Protein AF-A0A6J6PXS5-F1 (afdb_monomer_lite)

Radius of gyration: 16.63 Å; chains: 1; bounding box: 45×38×40 Å

Foldseek 3Di:
DDPPPDDPCVVVLVVVVVVCVVVVPPDPPPQPAADDDDPVLLVLLQVVLVQVFAWKAWDFFDDPPPCPPPRPPDQGWTWHADHSNKIWIASDPPFPGIWIFHDHPDRQKTAIPTSPRHRAIWGWDQDPQAIWIRTHPGTIIGHD

pLDDT: mean 72.52, std 19.57, range [27.67, 94.75]

Organism: NCBI:txid449393

Structure (mmCIF, N/CA/C/O backbone):
data_AF-A0A6J6PXS5-F1
#
_entry.id   AF-A0A6J6PXS5-F1
#
loop_
_atom_site.group_PDB
_atom_site.id
_atom_site.type_symbol
_atom_site.label_atom_id
_atom_site.label_alt_id
_atom_site.label_comp_id
_atom_site.label_asym_id
_atom_site.label_entity_id
_atom_site.label_seq_id
_atom_site.pdbx_PDB_ins_code
_atom_site.Cartn_x
_atom_site.Cartn_y
_atom_site.Cartn_z
_atom_site.occupancy
_atom_site.B_iso_or_equiv
_atom_site.auth_seq_id
_atom_site.auth_comp_id
_atom_site.auth_asym_id
_atom_site.auth_atom_id
_atom_site.pdbx_PDB_model_num
ATOM 1 N N . MET A 1 1 ? 34.701 -4.788 -21.999 1.00 29.50 1 MET A N 1
ATOM 2 C CA . MET A 1 1 ? 33.473 -5.587 -22.175 1.00 29.50 1 MET A CA 1
ATOM 3 C C . MET A 1 1 ? 32.562 -5.246 -21.000 1.00 29.50 1 MET A C 1
ATOM 5 O O . MET A 1 1 ? 32.836 -5.681 -19.893 1.00 29.50 1 MET A O 1
ATOM 9 N N . LEU A 1 2 ? 31.602 -4.341 -21.203 1.00 27.67 2 LEU A N 1
ATOM 10 C CA . LEU A 1 2 ? 30.623 -3.907 -20.197 1.00 27.67 2 LEU A CA 1
ATOM 11 C C . LEU A 1 2 ? 29.309 -4.607 -20.538 1.00 27.67 2 LEU A C 1
ATOM 13 O O . LEU A 1 2 ? 28.528 -4.123 -21.351 1.00 27.67 2 LEU A O 1
ATOM 17 N N . THR A 1 3 ? 29.112 -5.805 -20.002 1.00 33.69 3 THR A N 1
ATOM 18 C CA . THR A 1 3 ? 27.817 -6.481 -20.068 1.00 33.69 3 THR A CA 1
ATOM 19 C C . THR A 1 3 ? 26.922 -5.849 -19.009 1.00 33.69 3 THR A C 1
ATOM 21 O O . THR A 1 3 ? 26.974 -6.240 -17.844 1.00 33.69 3 THR A O 1
ATOM 24 N N . ASN A 1 4 ? 26.137 -4.842 -19.403 1.00 37.97 4 ASN A N 1
ATOM 25 C CA . ASN A 1 4 ? 25.004 -4.369 -18.613 1.00 37.97 4 ASN A CA 1
ATOM 26 C C . ASN A 1 4 ? 24.048 -5.553 -18.451 1.00 37.97 4 ASN A C 1
ATOM 28 O O . ASN A 1 4 ? 23.383 -5.963 -19.402 1.00 37.97 4 ASN A O 1
ATOM 32 N N . GLY A 1 5 ? 24.081 -6.163 -17.268 1.00 32.38 5 GLY A N 1
ATOM 33 C CA . GLY A 1 5 ? 23.231 -7.287 -16.918 1.00 32.38 5 GLY A CA 1
ATOM 34 C C . GLY A 1 5 ? 21.770 -6.908 -17.115 1.00 32.38 5 GLY A C 1
ATOM 35 O O . GLY A 1 5 ? 21.312 -5.933 -16.533 1.00 32.38 5 GLY A O 1
ATOM 36 N N . TYR A 1 6 ? 21.094 -7.666 -17.980 1.00 33.97 6 TYR A N 1
ATOM 37 C CA . TYR A 1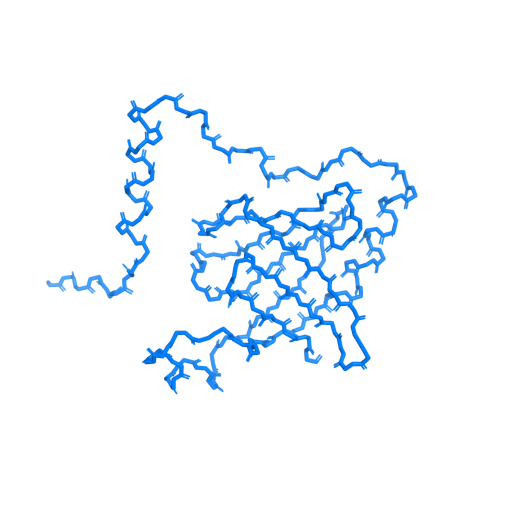 6 ? 19.653 -7.919 -17.998 1.00 33.97 6 TYR A CA 1
ATOM 38 C C . TYR A 1 6 ? 18.798 -6.914 -17.206 1.00 33.97 6 TYR A C 1
ATOM 40 O O . TYR A 1 6 ? 18.295 -7.220 -16.129 1.00 33.97 6 TYR A O 1
ATOM 48 N N . SER A 1 7 ? 18.585 -5.730 -17.780 1.00 36.84 7 SER A N 1
ATOM 49 C CA . SER A 1 7 ? 17.431 -4.907 -17.434 1.00 36.84 7 SER A CA 1
ATOM 50 C C . SER A 1 7 ? 16.420 -5.024 -18.565 1.00 36.84 7 SER A C 1
ATOM 52 O O . SER A 1 7 ? 16.557 -4.414 -19.624 1.00 36.84 7 SER A O 1
ATOM 54 N N . LEU A 1 8 ? 15.411 -5.865 -18.346 1.00 36.88 8 LEU A N 1
ATOM 55 C CA . LEU A 1 8 ? 14.256 -6.000 -19.236 1.00 36.88 8 LEU A CA 1
ATOM 56 C C . LEU A 1 8 ? 13.370 -4.731 -19.229 1.00 36.88 8 LEU A C 1
ATOM 58 O O . LEU A 1 8 ? 12.462 -4.633 -20.047 1.00 36.88 8 LEU A O 1
ATOM 62 N N . ALA A 1 9 ? 13.642 -3.755 -18.349 1.00 38.34 9 ALA A N 1
ATOM 63 C CA . ALA A 1 9 ? 12.860 -2.526 -18.181 1.00 38.34 9 ALA A CA 1
ATOM 64 C C . ALA A 1 9 ? 13.368 -1.326 -19.008 1.00 38.34 9 ALA A C 1
ATOM 66 O O . ALA A 1 9 ? 12.574 -0.446 -19.352 1.00 38.34 9 ALA A O 1
ATOM 67 N N . VAL A 1 10 ? 14.657 -1.312 -19.380 1.00 42.59 10 VAL A N 1
ATOM 68 C CA . VAL A 1 10 ? 15.288 -0.206 -20.132 1.00 42.59 10 VAL A CA 1
ATOM 69 C C . VAL A 1 10 ? 14.621 0.062 -21.491 1.00 42.59 10 VAL A C 1
ATOM 71 O O . VAL A 1 10 ? 14.407 1.233 -21.808 1.00 42.59 10 VAL A O 1
ATOM 74 N N . PRO A 1 11 ? 14.233 -0.945 -22.304 1.00 46.81 11 PRO A N 1
ATOM 75 C CA . PRO A 1 11 ? 13.634 -0.664 -23.609 1.00 46.81 11 PRO A CA 1
ATOM 76 C C . PRO A 1 11 ? 12.286 0.061 -23.503 1.00 46.81 11 PRO A C 1
ATOM 78 O O . PRO A 1 11 ? 11.992 0.929 -24.321 1.00 46.81 11 PRO A O 1
ATOM 81 N N . HIS A 1 12 ? 11.480 -0.264 -22.487 1.00 39.91 12 HIS A N 1
ATOM 82 C CA . HIS A 1 12 ? 10.145 0.310 -22.315 1.00 39.91 12 HIS A CA 1
ATOM 83 C C . HIS A 1 12 ? 10.204 1.756 -21.794 1.00 39.91 12 HIS A C 1
ATOM 85 O O . HIS A 1 12 ? 9.466 2.604 -22.287 1.00 39.91 12 HIS A O 1
ATOM 91 N N . GLN A 1 13 ? 11.127 2.061 -20.872 1.00 46.53 13 GLN A N 1
ATOM 92 C CA . GLN A 1 13 ? 11.292 3.412 -20.320 1.00 46.53 13 GLN A CA 1
ATOM 93 C C . GLN A 1 13 ? 11.813 4.385 -21.381 1.00 46.53 13 GLN A C 1
ATOM 95 O O . GLN A 1 13 ? 11.324 5.506 -21.486 1.00 46.53 13 GLN A O 1
ATOM 100 N N . VAL A 1 14 ? 12.761 3.948 -22.220 1.00 54.34 14 VAL A N 1
ATOM 101 C CA . VAL A 1 14 ? 13.257 4.768 -23.335 1.00 54.34 14 VAL A CA 1
ATOM 102 C C . VAL A 1 14 ? 12.158 4.984 -24.375 1.00 54.34 14 VAL A C 1
ATOM 104 O O . VAL A 1 14 ? 12.007 6.097 -24.867 1.00 54.34 14 VAL A O 1
ATOM 107 N N . ALA A 1 15 ? 11.352 3.964 -24.682 1.00 50.16 15 ALA A N 1
ATOM 108 C CA . ALA A 1 15 ? 10.236 4.109 -25.615 1.00 50.16 15 ALA A CA 1
ATOM 109 C C . ALA A 1 15 ? 9.152 5.073 -25.096 1.00 50.16 15 ALA A C 1
ATOM 111 O O . ALA A 1 15 ? 8.666 5.895 -25.870 1.00 50.16 15 ALA A O 1
ATOM 112 N N . ALA A 1 16 ? 8.813 5.014 -23.804 1.00 54.66 16 ALA A N 1
ATOM 113 C CA . ALA A 1 16 ? 7.843 5.913 -23.179 1.00 54.66 16 ALA A CA 1
ATOM 114 C C . ALA A 1 16 ? 8.351 7.363 -23.128 1.00 54.66 16 ALA A C 1
ATOM 116 O O . ALA A 1 16 ? 7.648 8.261 -23.580 1.00 54.66 16 ALA A O 1
ATOM 117 N N . LEU A 1 17 ? 9.603 7.584 -22.707 1.00 53.12 17 LEU A N 1
ATOM 118 C CA . LEU A 1 17 ? 10.230 8.913 -22.697 1.00 53.12 17 LEU A CA 1
ATOM 119 C C . LEU A 1 17 ? 10.338 9.520 -24.103 1.00 53.12 17 LEU A C 1
ATOM 121 O O . LEU A 1 17 ? 10.128 10.718 -24.285 1.00 53.12 17 LEU A O 1
ATOM 125 N N . VAL A 1 18 ? 10.649 8.700 -25.114 1.00 55.59 18 VAL A N 1
ATOM 126 C CA . VAL A 1 18 ? 10.681 9.143 -26.515 1.00 55.59 18 VAL A CA 1
ATOM 127 C C . VAL A 1 18 ? 9.275 9.489 -27.009 1.00 55.59 18 VAL A C 1
ATOM 129 O O . VAL A 1 18 ? 9.126 10.481 -27.717 1.00 55.59 18 VAL A O 1
ATOM 132 N N . LEU A 1 19 ? 8.239 8.738 -26.619 1.00 54.81 19 LEU A N 1
ATOM 133 C CA . LEU A 1 19 ? 6.852 9.068 -26.963 1.00 54.81 19 LEU A CA 1
ATOM 134 C C . LEU A 1 19 ? 6.374 10.360 -26.287 1.00 54.81 19 LEU A C 1
ATOM 136 O O . LEU A 1 19 ? 5.771 11.194 -26.952 1.00 54.81 19 LEU A O 1
ATOM 140 N N . GLU A 1 20 ? 6.661 10.544 -24.997 1.00 53.81 20 GLU A N 1
ATOM 141 C CA . GLU A 1 20 ? 6.326 11.764 -24.248 1.00 53.81 20 GLU A CA 1
ATOM 142 C C . GLU A 1 20 ? 6.994 12.996 -24.865 1.00 53.81 20 GLU A C 1
ATOM 144 O O . GLU A 1 20 ? 6.344 14.023 -25.059 1.00 53.81 20 GLU A O 1
ATOM 149 N N . HIS A 1 21 ? 8.268 12.869 -25.257 1.00 53.56 21 HIS A N 1
ATOM 150 C CA . HIS A 1 21 ? 9.008 13.938 -25.921 1.00 53.56 21 HIS A CA 1
ATOM 151 C C . HIS A 1 21 ? 8.491 14.230 -27.338 1.00 53.56 21 HIS A C 1
ATOM 153 O O . HIS A 1 21 ? 8.438 15.388 -27.740 1.00 53.56 21 HIS A O 1
ATOM 159 N N . LEU A 1 22 ? 8.085 13.203 -28.094 1.00 55.97 22 LEU A N 1
ATOM 160 C CA . LEU A 1 22 ? 7.524 13.363 -29.442 1.00 55.97 22 LEU A CA 1
ATOM 161 C C . LEU A 1 22 ? 6.104 13.944 -29.447 1.00 55.97 22 LEU A C 1
ATOM 163 O O . LEU A 1 22 ? 5.695 14.515 -30.455 1.00 55.97 22 LEU A O 1
ATOM 167 N N . LEU A 1 23 ? 5.349 13.775 -28.359 1.00 63.50 23 LEU A N 1
ATOM 168 C CA . LEU A 1 23 ? 3.942 14.177 -28.260 1.00 63.50 23 LEU A CA 1
ATOM 169 C C . LEU A 1 23 ? 3.717 15.433 -27.400 1.00 63.50 23 LEU A C 1
ATOM 171 O O . LEU A 1 23 ? 2.564 15.804 -27.195 1.00 63.50 23 LEU A O 1
ATOM 175 N N . GLU A 1 24 ? 4.785 16.067 -26.894 1.00 57.38 24 GLU A N 1
ATOM 176 C CA . GLU A 1 24 ? 4.733 17.206 -25.954 1.00 57.38 24 GLU A CA 1
ATOM 177 C C . GLU A 1 24 ? 3.775 16.971 -24.772 1.00 57.38 24 GLU A C 1
ATOM 179 O O . GLU A 1 24 ? 3.159 17.899 -24.239 1.00 57.38 24 GLU A O 1
ATOM 184 N N . LEU A 1 25 ? 3.621 15.711 -24.356 1.00 52.91 25 LEU A N 1
ATOM 185 C CA . LEU A 1 25 ? 2.744 15.379 -23.244 1.00 52.91 25 LEU A CA 1
ATOM 186 C C . LEU A 1 25 ? 3.370 15.944 -21.964 1.00 52.91 25 LEU A C 1
ATOM 188 O O . LEU A 1 25 ? 4.577 15.781 -21.755 1.00 52.91 25 LEU A O 1
ATOM 192 N N . PRO A 1 26 ? 2.593 16.626 -21.100 1.00 48.09 26 PRO A N 1
ATOM 193 C CA . PRO A 1 26 ? 3.119 17.061 -19.819 1.00 48.09 26 PRO A CA 1
ATOM 194 C C . PRO A 1 26 ? 3.608 15.819 -19.073 1.00 48.09 26 PRO A C 1
ATOM 196 O O . PRO A 1 26 ? 2.838 14.876 -18.899 1.00 48.09 26 PRO A O 1
ATOM 199 N N . ALA A 1 27 ? 4.882 15.815 -18.663 1.00 50.72 27 ALA A N 1
ATOM 200 C CA . ALA A 1 27 ? 5.440 14.742 -17.846 1.00 50.72 27 ALA A CA 1
ATOM 201 C C . ALA A 1 27 ? 4.478 14.485 -16.684 1.00 50.72 27 ALA A C 1
ATOM 203 O O . ALA A 1 27 ? 4.118 15.440 -15.985 1.00 50.72 27 ALA A O 1
ATOM 204 N N . ASP A 1 28 ? 4.035 13.240 -16.510 1.00 49.84 28 ASP A N 1
ATOM 205 C CA . ASP A 1 28 ? 2.980 12.868 -15.564 1.00 49.84 28 ASP A CA 1
ATOM 206 C C . ASP A 1 28 ? 3.504 12.976 -14.116 1.00 49.84 28 ASP A C 1
ATOM 208 O O . ASP A 1 28 ? 3.862 12.014 -13.439 1.00 49.84 28 ASP A O 1
ATOM 212 N N . THR A 1 29 ? 3.664 14.221 -13.669 1.00 48.12 29 THR A N 1
ATOM 213 C CA . THR A 1 29 ? 4.356 14.653 -12.445 1.00 48.12 29 THR A CA 1
ATOM 214 C C . THR A 1 29 ? 3.390 14.838 -11.274 1.00 48.12 29 THR A C 1
ATOM 216 O O . THR A 1 29 ? 3.806 15.174 -10.164 1.00 48.12 29 THR A O 1
ATOM 219 N N . GLN A 1 30 ? 2.089 14.611 -11.484 1.00 51.59 30 GLN A N 1
ATOM 220 C CA . GLN A 1 30 ? 1.046 14.942 -10.507 1.00 51.59 30 GLN A CA 1
ATOM 221 C C . GLN A 1 30 ? 0.832 13.892 -9.409 1.00 51.59 30 GLN A C 1
ATOM 223 O O . GLN A 1 30 ? 0.175 14.176 -8.410 1.00 51.59 30 GLN A O 1
ATOM 228 N N . LEU A 1 31 ? 1.432 12.708 -9.516 1.00 61.66 31 LEU A N 1
ATOM 229 C CA . LEU A 1 31 ? 1.228 11.596 -8.579 1.00 61.66 31 LEU A CA 1
ATOM 230 C C . LEU A 1 31 ? 2.117 11.654 -7.326 1.00 61.66 31 LEU A C 1
ATOM 232 O O . LEU A 1 31 ? 2.501 10.629 -6.786 1.00 61.66 31 LEU A O 1
ATOM 236 N N . THR A 1 32 ? 2.468 12.841 -6.834 1.00 61.38 32 THR A N 1
ATOM 237 C CA . THR A 1 32 ? 3.291 12.985 -5.611 1.00 61.38 32 THR A CA 1
ATOM 238 C C . THR A 1 32 ? 2.511 13.522 -4.413 1.00 61.38 32 THR A C 1
ATOM 240 O O . THR A 1 32 ? 2.937 13.369 -3.261 1.00 61.38 32 THR A O 1
ATOM 243 N N . SER A 1 33 ? 1.350 14.131 -4.666 1.00 65.69 33 SER A N 1
ATOM 244 C CA . SER A 1 33 ? 0.532 14.771 -3.639 1.00 65.69 33 SER A CA 1
ATOM 245 C C . SER A 1 33 ? -0.736 13.962 -3.360 1.00 65.69 33 SER A C 1
ATOM 247 O O . SER A 1 33 ? -1.441 13.606 -4.305 1.00 65.69 33 SER A O 1
ATOM 249 N N . PRO A 1 34 ? -1.057 13.677 -2.084 1.00 66.88 34 PRO A N 1
ATOM 250 C CA . PRO A 1 34 ? -2.362 13.136 -1.734 1.00 66.88 34 PRO A CA 1
ATOM 251 C C . PRO A 1 34 ? -3.464 14.163 -2.060 1.00 66.88 34 PRO A C 1
ATOM 253 O O . PRO A 1 34 ? -3.191 15.369 -2.086 1.00 66.88 34 PRO A O 1
ATOM 256 N N . PRO A 1 35 ? -4.710 13.720 -2.300 1.00 74.31 35 PRO A N 1
ATOM 257 C CA . PRO A 1 35 ? -5.831 14.622 -2.521 1.00 74.31 35 PRO A CA 1
ATOM 258 C C . PRO A 1 35 ? -6.068 15.506 -1.294 1.00 74.31 35 PRO A C 1
ATOM 260 O O . PRO A 1 35 ? -5.677 15.177 -0.172 1.00 74.31 35 PRO A O 1
ATOM 263 N N . SER A 1 36 ? -6.741 16.639 -1.496 1.00 78.50 36 SER A N 1
ATOM 264 C CA . SER A 1 36 ? -7.210 17.460 -0.380 1.00 78.50 36 SER A CA 1
ATOM 265 C C . SER A 1 36 ? -8.228 16.668 0.441 1.00 78.50 36 SER A C 1
ATOM 267 O O . SER A 1 36 ? -9.292 16.322 -0.061 1.00 78.50 36 SER A O 1
ATOM 269 N N . MET A 1 37 ? -7.889 16.387 1.697 1.00 82.38 37 MET A N 1
ATOM 270 C CA . MET A 1 37 ? -8.716 15.621 2.629 1.00 82.38 37 MET A CA 1
ATOM 271 C C . MET A 1 37 ? -9.161 16.491 3.797 1.00 82.38 37 MET A C 1
ATOM 273 O O . MET A 1 37 ? -8.444 17.389 4.249 1.00 82.38 37 MET A O 1
ATOM 277 N N . THR A 1 38 ? -10.328 16.182 4.345 1.00 88.69 38 THR A N 1
ATOM 278 C CA . THR A 1 38 ? -10.731 16.677 5.657 1.00 88.69 38 THR A CA 1
ATOM 279 C C . THR A 1 38 ? -9.832 16.089 6.749 1.00 88.69 38 THR A C 1
ATOM 281 O O . THR A 1 38 ? -9.190 15.049 6.594 1.00 88.69 38 THR A O 1
ATOM 284 N N . ARG A 1 39 ? -9.807 16.733 7.921 1.00 87.38 39 ARG A N 1
ATOM 285 C CA . ARG A 1 39 ? -9.029 16.243 9.070 1.00 87.38 39 ARG A CA 1
ATOM 286 C C . ARG A 1 39 ? -9.483 14.858 9.553 1.00 87.38 39 ARG A C 1
ATOM 288 O O . ARG A 1 39 ? -8.665 14.114 10.085 1.00 87.38 39 ARG A O 1
ATOM 295 N N . ALA A 1 40 ? -10.771 14.544 9.405 1.00 88.94 40 ALA A N 1
ATOM 296 C CA . ALA A 1 40 ? -11.321 13.239 9.760 1.00 88.94 40 ALA A CA 1
ATOM 297 C C . ALA A 1 40 ? -10.802 12.157 8.805 1.00 88.94 40 ALA A C 1
ATOM 299 O O . ALA A 1 40 ? -10.187 11.201 9.263 1.00 88.94 40 ALA A O 1
ATOM 300 N N . GLU A 1 41 ? -10.921 12.380 7.494 1.00 89.00 41 GLU A N 1
ATOM 301 C CA . GLU A 1 41 ? -10.406 11.460 6.470 1.00 89.00 41 GLU A CA 1
ATOM 302 C C . GLU A 1 41 ? -8.898 11.247 6.613 1.00 89.00 41 GLU A C 1
ATOM 304 O O . GLU A 1 41 ? -8.428 10.115 6.585 1.00 89.00 41 GLU A O 1
ATOM 309 N N . MET A 1 42 ? -8.130 12.315 6.849 1.00 89.31 42 MET A N 1
ATOM 310 C CA . MET A 1 42 ? -6.685 12.207 7.064 1.00 89.31 42 MET A CA 1
ATOM 311 C C . MET A 1 42 ? -6.348 11.318 8.271 1.00 89.31 42 MET A C 1
ATOM 313 O O . MET A 1 42 ? -5.402 10.537 8.218 1.00 89.31 42 MET A O 1
ATOM 317 N N . LYS A 1 43 ? -7.136 11.394 9.351 1.00 92.44 43 LYS A N 1
ATOM 318 C CA . LYS A 1 43 ? -6.960 10.532 10.526 1.00 92.44 43 LYS A CA 1
ATOM 319 C C . LYS A 1 43 ? -7.265 9.068 10.201 1.00 92.44 43 LYS A C 1
ATOM 321 O O . LYS A 1 43 ? -6.542 8.192 10.674 1.00 92.44 43 LYS A O 1
ATOM 326 N N . ASP A 1 44 ? -8.298 8.805 9.407 1.00 93.50 44 ASP A N 1
ATOM 327 C CA . ASP A 1 44 ? -8.660 7.448 8.986 1.00 93.50 44 ASP A CA 1
ATOM 328 C C . ASP A 1 44 ? -7.581 6.840 8.082 1.00 93.50 44 ASP A C 1
ATOM 330 O O . ASP A 1 44 ? -7.187 5.687 8.269 1.00 93.50 44 ASP A O 1
ATOM 334 N N . TRP A 1 45 ? -7.025 7.643 7.175 1.00 92.94 45 TRP A N 1
ATOM 335 C CA . TRP A 1 45 ? -5.896 7.277 6.324 1.00 92.94 45 TRP A CA 1
ATOM 336 C C . TRP A 1 45 ? -4.615 6.993 7.111 1.00 92.94 45 TRP A C 1
ATOM 338 O O . TRP A 1 45 ? -3.954 5.987 6.858 1.00 92.94 45 TRP A O 1
ATOM 348 N N . GLU A 1 46 ? -4.273 7.819 8.102 1.00 93.00 46 GLU A N 1
ATOM 349 C CA . GLU A 1 46 ? -3.133 7.544 8.986 1.00 93.00 46 GLU A CA 1
ATOM 350 C C . GLU A 1 46 ? -3.355 6.284 9.831 1.00 93.00 46 GLU A C 1
ATOM 352 O O . GLU A 1 46 ? -2.437 5.484 10.025 1.00 93.00 46 GLU A O 1
ATOM 357 N N . ALA A 1 47 ? -4.574 6.081 10.338 1.00 94.75 47 ALA A N 1
ATOM 358 C CA . ALA A 1 47 ? -4.912 4.888 11.104 1.00 94.75 47 ALA A CA 1
ATOM 359 C C . ALA A 1 47 ? -4.804 3.625 10.243 1.00 94.75 47 ALA A C 1
ATOM 361 O O . ALA A 1 47 ? -4.286 2.613 10.714 1.00 94.75 47 ALA A O 1
ATOM 362 N N . LEU A 1 48 ? -5.275 3.682 8.996 1.00 93.69 48 LEU A N 1
ATOM 363 C CA . LEU A 1 48 ? -5.128 2.608 8.022 1.00 93.69 48 LEU A CA 1
ATOM 364 C C . LEU A 1 48 ? -3.647 2.354 7.713 1.00 93.69 48 LEU A C 1
ATOM 366 O O . LEU A 1 48 ? -3.184 1.223 7.840 1.00 93.69 48 LEU A O 1
ATOM 370 N N . GLY A 1 49 ? -2.880 3.396 7.391 1.00 92.62 49 GLY A N 1
ATOM 371 C CA . GLY A 1 49 ? -1.475 3.242 7.031 1.00 92.62 49 GLY A CA 1
ATOM 372 C C . GLY A 1 49 ? -0.638 2.600 8.138 1.00 92.62 49 GLY A C 1
ATOM 373 O O . GLY A 1 49 ? 0.127 1.674 7.871 1.00 92.62 49 GLY A O 1
ATOM 374 N N . ARG A 1 50 ? -0.865 2.985 9.401 1.00 93.25 50 ARG A N 1
ATOM 375 C CA . ARG A 1 50 ? -0.221 2.342 10.561 1.00 93.25 50 ARG A CA 1
ATOM 376 C C . ARG A 1 50 ? -0.570 0.859 10.710 1.00 93.25 50 ARG A C 1
ATOM 378 O O . ARG A 1 50 ? 0.263 0.096 11.186 1.00 93.25 50 ARG A O 1
ATOM 385 N N . ARG A 1 51 ? -1.786 0.436 10.338 1.00 93.50 51 ARG A N 1
ATOM 386 C CA . ARG A 1 51 ? -2.170 -0.990 10.356 1.00 93.50 51 ARG A CA 1
ATOM 387 C C . ARG A 1 51 ? -1.507 -1.771 9.230 1.00 93.50 51 ARG A C 1
ATOM 389 O O . ARG A 1 51 ? -1.132 -2.923 9.432 1.00 93.50 51 ARG A O 1
ATOM 396 N N . ILE A 1 52 ? -1.351 -1.156 8.063 1.00 92.50 52 ILE A N 1
ATOM 397 C CA . ILE A 1 52 ? -0.760 -1.790 6.879 1.00 92.50 52 ILE A CA 1
ATOM 398 C C . ILE A 1 52 ? 0.759 -1.904 7.018 1.00 92.50 52 ILE A C 1
ATOM 400 O O . ILE A 1 52 ? 1.326 -2.882 6.539 1.00 92.50 52 ILE A O 1
ATOM 404 N N . GLU A 1 53 ? 1.417 -0.965 7.698 1.00 93.81 53 GLU A N 1
ATOM 405 C CA . GLU A 1 53 ? 2.869 -0.974 7.892 1.00 93.81 53 GLU A CA 1
ATOM 406 C C . GLU A 1 53 ? 3.394 -2.347 8.349 1.00 93.81 53 GLU A C 1
ATOM 408 O O . GLU A 1 53 ? 2.859 -2.976 9.270 1.00 93.81 53 GLU A O 1
ATOM 413 N N . GLY A 1 54 ? 4.439 -2.838 7.678 1.00 93.12 54 GLY A N 1
ATOM 414 C CA . GLY A 1 54 ? 5.039 -4.130 7.984 1.00 93.12 54 GLY A CA 1
ATOM 415 C C . GLY A 1 54 ? 5.824 -4.752 6.835 1.00 93.12 54 GLY A C 1
ATOM 416 O O . GLY A 1 54 ? 6.159 -4.111 5.841 1.00 93.12 54 GLY A O 1
ATOM 417 N N . SER A 1 55 ? 6.146 -6.033 7.001 1.00 91.38 55 SER A N 1
ATOM 418 C CA . SER A 1 55 ? 6.834 -6.833 5.984 1.00 91.38 55 SER A CA 1
ATOM 419 C C . SER A 1 55 ? 5.827 -7.629 5.163 1.00 91.38 55 SER A C 1
ATOM 421 O O . SER A 1 55 ? 4.886 -8.194 5.714 1.00 91.38 55 SER A O 1
ATOM 423 N N . TYR A 1 56 ? 6.056 -7.701 3.859 1.00 88.69 56 TYR A N 1
ATOM 424 C CA . TYR A 1 56 ? 5.168 -8.334 2.894 1.00 88.69 56 TYR A CA 1
ATOM 425 C C . TYR A 1 56 ? 5.900 -9.409 2.095 1.00 88.69 56 TYR A C 1
ATOM 427 O O . TYR A 1 56 ? 7.125 -9.383 1.947 1.00 88.69 56 TYR A O 1
ATOM 435 N N . GLN A 1 57 ? 5.130 -10.357 1.571 1.00 85.81 57 GLN A N 1
ATOM 436 C CA . GLN A 1 57 ? 5.603 -11.383 0.651 1.00 85.81 57 GLN A CA 1
ATOM 437 C C . GLN A 1 57 ? 4.718 -11.455 -0.599 1.00 85.81 57 GLN A C 1
ATOM 439 O O . GLN A 1 57 ? 3.499 -11.325 -0.477 1.00 85.81 57 GLN A O 1
ATOM 444 N N . PRO A 1 58 ? 5.296 -11.679 -1.790 1.00 80.38 58 PRO A N 1
ATOM 445 C CA . PRO A 1 58 ? 4.517 -11.965 -2.990 1.00 80.38 58 PRO A CA 1
ATOM 446 C C . PRO A 1 58 ? 3.718 -13.264 -2.823 1.00 80.38 58 PRO A C 1
ATOM 448 O O . PRO A 1 58 ? 4.270 -14.254 -2.340 1.00 80.38 58 PRO A O 1
ATOM 451 N N . ARG A 1 59 ? 2.440 -13.272 -3.223 1.00 74.38 59 ARG A N 1
ATOM 452 C CA . ARG A 1 59 ? 1.571 -14.461 -3.128 1.00 74.38 59 ARG A CA 1
ATOM 453 C C . ARG A 1 59 ? 1.246 -15.074 -4.494 1.00 74.38 59 ARG A C 1
ATOM 455 O O . ARG A 1 59 ? 1.460 -16.268 -4.661 1.00 74.38 59 ARG A O 1
ATOM 462 N N . ASP A 1 60 ? 0.842 -14.265 -5.479 1.00 64.75 60 ASP A N 1
ATOM 463 C CA . ASP A 1 60 ? 0.304 -14.780 -6.760 1.00 64.75 60 ASP A CA 1
ATOM 464 C C . ASP A 1 60 ? 1.048 -14.288 -8.018 1.00 64.75 60 ASP A C 1
ATOM 466 O O . ASP A 1 60 ? 0.686 -14.603 -9.151 1.00 64.75 60 ASP A O 1
ATOM 470 N N . SER A 1 61 ? 2.121 -13.519 -7.849 1.00 54.31 61 SER A N 1
ATOM 471 C CA . SER A 1 61 ? 2.779 -12.808 -8.949 1.00 54.31 61 SER A CA 1
ATOM 472 C C . SER A 1 61 ? 3.944 -13.600 -9.513 1.00 54.31 61 SER A C 1
ATOM 474 O O . SER A 1 61 ? 5.091 -13.351 -9.157 1.00 54.31 61 SER A O 1
ATOM 476 N N . THR A 1 62 ? 3.681 -14.566 -10.394 1.00 50.69 62 THR A N 1
ATOM 477 C CA . THR A 1 62 ? 4.764 -15.156 -11.199 1.00 50.69 62 THR A CA 1
ATOM 478 C C . THR A 1 62 ? 4.330 -15.484 -12.627 1.00 50.69 62 THR A C 1
ATOM 480 O O . THR A 1 62 ? 3.501 -16.369 -12.828 1.00 50.69 62 THR A O 1
ATOM 483 N N . PRO A 1 63 ? 4.930 -14.836 -13.648 1.00 44.84 63 PRO A N 1
ATOM 484 C CA . PRO A 1 63 ? 4.938 -15.371 -15.002 1.00 44.84 63 PRO A CA 1
ATOM 485 C C . PRO A 1 63 ? 5.615 -16.755 -15.005 1.00 44.84 63 PRO A C 1
ATOM 487 O O . PRO A 1 63 ? 6.641 -16.929 -14.328 1.00 44.84 63 PRO A O 1
ATOM 490 N N . PRO A 1 64 ? 5.096 -17.744 -15.756 1.00 39.38 64 PRO A N 1
ATOM 491 C CA . PRO A 1 64 ? 5.726 -19.057 -15.854 1.00 39.38 64 PRO A CA 1
A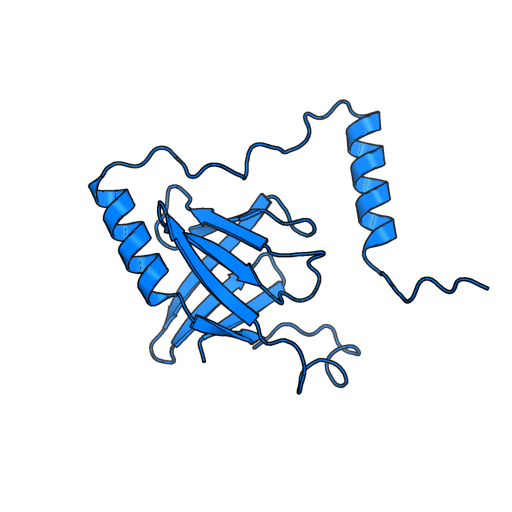TOM 492 C C . PRO A 1 64 ? 7.164 -18.919 -16.384 1.00 39.38 64 PRO A C 1
ATOM 494 O O . PRO A 1 64 ? 7.391 -18.329 -17.437 1.00 39.38 64 PRO A O 1
ATOM 497 N N . GLY A 1 65 ? 8.141 -19.441 -15.631 1.00 45.97 65 GLY A N 1
ATOM 498 C CA . GLY A 1 65 ? 9.568 -19.460 -15.998 1.00 45.97 65 GLY A CA 1
ATOM 499 C C . GLY A 1 65 ? 10.499 -18.535 -15.195 1.00 45.97 65 GLY A C 1
ATOM 500 O O . GLY A 1 65 ? 11.701 -18.777 -15.183 1.00 45.97 65 GLY A O 1
ATOM 501 N N . LEU A 1 66 ? 9.984 -17.532 -14.470 1.00 49.72 66 LEU A N 1
ATOM 502 C CA . LEU A 1 66 ? 10.787 -16.637 -13.601 1.00 49.72 66 LEU A CA 1
ATOM 503 C C . LEU A 1 66 ? 10.659 -16.953 -12.098 1.00 49.72 66 LEU A C 1
ATOM 505 O O . LEU A 1 66 ? 11.417 -16.439 -11.274 1.00 49.72 66 LEU A O 1
ATOM 509 N N . GLY A 1 67 ? 9.700 -17.808 -11.738 1.00 46.94 67 GLY A N 1
ATOM 510 C CA . GLY A 1 67 ? 9.279 -18.031 -10.356 1.00 46.94 67 GLY A CA 1
ATOM 511 C C . GLY A 1 67 ? 10.127 -18.969 -9.507 1.00 46.94 67 GLY A C 1
ATOM 512 O O . GLY A 1 67 ? 9.970 -18.965 -8.292 1.00 46.94 67 GLY A O 1
ATOM 513 N N . GLU A 1 68 ? 11.033 -19.760 -10.081 1.00 47.03 68 GLU A N 1
ATOM 514 C CA . GLU A 1 68 ? 11.794 -20.736 -9.283 1.00 47.03 68 GLU A CA 1
ATOM 515 C C . GLU A 1 68 ? 13.099 -20.185 -8.697 1.00 47.03 68 GLU A C 1
ATOM 517 O O . GLU A 1 68 ? 13.510 -20.636 -7.629 1.00 47.03 68 GLU A O 1
ATOM 522 N N . LEU A 1 69 ? 13.727 -19.180 -9.321 1.00 46.62 69 LEU A N 1
ATOM 523 C CA . LEU A 1 69 ? 15.060 -18.711 -8.908 1.00 46.62 69 LEU A CA 1
ATOM 524 C C . LEU A 1 69 ? 15.049 -17.477 -7.989 1.00 46.62 69 LEU A C 1
ATOM 526 O O . LEU A 1 69 ? 15.952 -17.319 -7.173 1.00 46.62 69 LEU A O 1
ATOM 530 N N . LEU A 1 70 ? 14.028 -16.616 -8.079 1.00 47.94 70 LEU A N 1
ATOM 531 C CA . LEU A 1 70 ? 13.954 -15.356 -7.314 1.00 47.94 70 LEU A CA 1
ATOM 532 C C . LEU A 1 70 ? 13.043 -15.437 -6.078 1.00 47.94 70 LEU A C 1
ATOM 534 O O . LEU A 1 70 ? 13.211 -14.685 -5.117 1.00 47.94 70 LEU A O 1
ATOM 538 N N . ASN A 1 71 ? 12.091 -16.370 -6.086 1.00 46.72 71 ASN A N 1
ATOM 539 C CA . ASN A 1 71 ? 10.897 -16.318 -5.242 1.00 46.72 71 ASN A CA 1
ATOM 540 C C . ASN A 1 71 ? 11.108 -16.792 -3.792 1.00 46.72 71 ASN A C 1
ATOM 542 O O . ASN A 1 71 ? 10.243 -16.591 -2.948 1.00 46.72 71 ASN A O 1
ATOM 546 N N . ARG A 1 72 ? 12.245 -17.423 -3.462 1.00 45.41 72 ARG A N 1
ATOM 547 C CA . ARG A 1 72 ? 12.410 -18.063 -2.142 1.00 45.41 72 ARG A CA 1
ATOM 548 C C . ARG A 1 72 ? 13.342 -17.353 -1.156 1.00 45.41 72 ARG A C 1
ATOM 550 O O . ARG A 1 72 ? 13.262 -17.670 0.025 1.00 45.41 72 ARG A O 1
ATOM 557 N N . PHE A 1 73 ? 14.181 -16.394 -1.575 1.00 47.94 73 PHE A N 1
ATOM 558 C CA . PHE A 1 73 ? 15.244 -15.891 -0.681 1.00 47.94 73 PHE A CA 1
ATOM 559 C C . PHE A 1 73 ? 15.534 -14.380 -0.641 1.00 47.94 73 PHE A C 1
ATOM 561 O O . PHE A 1 73 ? 16.216 -13.975 0.297 1.00 47.94 73 PHE A O 1
ATOM 568 N N . LEU A 1 74 ? 15.064 -13.527 -1.565 1.00 53.47 74 LEU A N 1
ATOM 569 C CA . LEU A 1 74 ? 15.685 -12.187 -1.701 1.00 53.47 74 LEU A CA 1
ATOM 570 C C . LEU A 1 74 ? 14.768 -10.959 -1.658 1.00 53.47 74 LEU A C 1
ATOM 572 O O . LEU A 1 74 ? 15.264 -9.865 -1.401 1.00 53.47 74 LEU A O 1
ATOM 576 N N . LEU A 1 75 ? 13.454 -11.087 -1.838 1.00 64.50 75 LEU A N 1
ATOM 577 C CA . LEU A 1 75 ? 12.574 -9.914 -1.880 1.00 64.50 75 LEU A CA 1
ATOM 578 C C . LEU A 1 75 ? 11.922 -9.700 -0.515 1.00 64.50 75 LEU A C 1
ATOM 580 O O . LEU A 1 75 ? 10.813 -10.154 -0.240 1.00 64.50 75 LEU A O 1
ATOM 584 N N . ARG A 1 76 ? 12.662 -9.042 0.381 1.00 73.75 76 ARG A N 1
ATOM 585 C CA . ARG A 1 76 ? 12.104 -8.523 1.631 1.00 73.75 76 ARG A CA 1
ATOM 586 C C . ARG A 1 76 ? 11.379 -7.223 1.306 1.00 73.75 76 ARG A C 1
ATOM 588 O O . ARG A 1 76 ? 11.997 -6.165 1.297 1.00 73.75 76 ARG A O 1
ATOM 595 N N . ILE A 1 77 ? 10.087 -7.333 1.013 1.00 86.25 77 ILE A N 1
ATOM 596 C CA . ILE A 1 77 ? 9.255 -6.166 0.732 1.00 86.25 77 ILE A CA 1
ATOM 597 C C . ILE A 1 77 ? 8.842 -5.553 2.065 1.00 86.25 77 ILE A C 1
ATOM 599 O O . ILE A 1 77 ? 8.264 -6.237 2.913 1.00 86.25 77 ILE A O 1
ATOM 603 N N . SER A 1 78 ? 9.150 -4.278 2.269 1.00 90.50 78 SER A N 1
ATOM 604 C CA . SER A 1 78 ? 8.682 -3.513 3.425 1.00 90.50 78 SER A CA 1
ATOM 605 C C . SER A 1 78 ? 7.747 -2.412 2.969 1.00 90.50 78 SER A C 1
ATOM 607 O O . SER A 1 78 ? 8.040 -1.694 2.017 1.00 90.50 78 SER A O 1
ATOM 609 N N . VAL A 1 79 ? 6.631 -2.281 3.675 1.00 92.88 79 VAL A N 1
ATOM 610 C CA . VAL A 1 79 ? 5.694 -1.174 3.524 1.00 92.88 79 VAL A CA 1
ATOM 611 C C . VAL A 1 79 ? 5.791 -0.332 4.783 1.00 92.88 79 VAL A C 1
ATOM 613 O O . VAL A 1 79 ? 5.556 -0.846 5.877 1.00 92.88 79 VAL A O 1
ATOM 616 N N . THR A 1 80 ? 6.147 0.938 4.637 1.00 94.12 80 THR A N 1
ATOM 617 C CA . THR A 1 80 ? 6.226 1.910 5.729 1.00 94.12 80 THR A CA 1
ATOM 618 C C . THR A 1 80 ? 5.167 2.982 5.552 1.00 94.12 80 THR A C 1
ATOM 620 O O . THR A 1 80 ? 4.888 3.419 4.434 1.00 94.12 80 THR A O 1
ATOM 623 N N . HIS A 1 81 ? 4.549 3.399 6.653 1.00 93.50 81 HIS A N 1
ATOM 624 C CA . HIS A 1 81 ? 3.588 4.489 6.621 1.00 93.50 81 HIS A CA 1
ATOM 625 C C . HIS A 1 81 ? 4.291 5.845 6.735 1.00 93.50 81 HIS A C 1
ATOM 627 O O . HIS A 1 81 ? 5.147 6.070 7.591 1.00 93.50 81 HIS A O 1
ATOM 633 N N . GLU A 1 82 ? 3.876 6.771 5.879 1.00 90.50 82 GLU A N 1
ATOM 634 C CA . GLU A 1 82 ? 4.287 8.167 5.862 1.00 90.50 82 GLU A CA 1
ATOM 635 C C . GLU A 1 82 ? 3.089 9.087 6.150 1.00 90.50 82 GLU A C 1
ATOM 637 O O . GLU A 1 82 ? 1.929 8.678 6.138 1.00 90.50 82 GLU A O 1
ATOM 642 N N . ALA A 1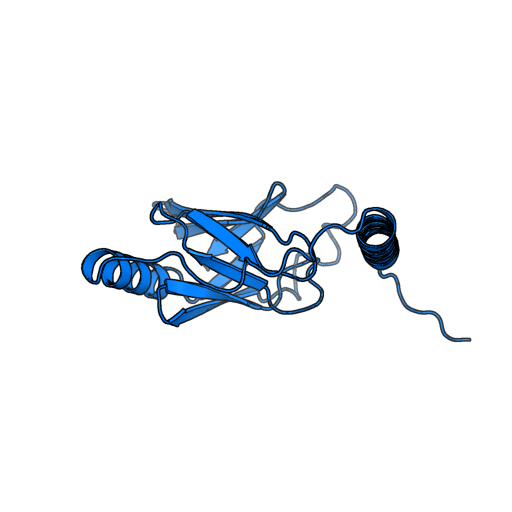 83 ? 3.363 10.370 6.398 1.00 86.25 83 ALA A N 1
ATOM 643 C CA . ALA A 1 83 ? 2.332 11.360 6.700 1.00 86.25 83 ALA A CA 1
ATOM 644 C C . ALA A 1 83 ? 1.210 11.414 5.642 1.00 86.25 83 ALA A C 1
ATOM 646 O O . ALA A 1 83 ? 1.433 11.146 4.456 1.00 86.25 83 ALA A O 1
ATOM 647 N N . ALA A 1 84 ? 0.015 11.819 6.092 1.00 84.62 84 ALA A N 1
ATOM 648 C CA . ALA A 1 84 ? -1.208 11.874 5.288 1.00 84.62 84 ALA A CA 1
ATOM 649 C C . ALA A 1 84 ? -1.634 10.511 4.704 1.00 84.62 84 ALA A C 1
ATOM 651 O O . ALA A 1 84 ? -2.287 10.460 3.667 1.00 84.62 84 ALA A O 1
ATOM 652 N N . GLY A 1 85 ? -1.249 9.406 5.356 1.00 87.38 85 GLY A N 1
ATOM 653 C CA . GLY A 1 85 ? -1.627 8.045 4.971 1.00 87.38 85 GLY A CA 1
ATOM 654 C C . GLY A 1 85 ? -0.944 7.514 3.716 1.00 87.38 85 GLY A C 1
ATOM 655 O O . GLY A 1 85 ? -1.355 6.471 3.204 1.00 87.38 85 GLY A O 1
ATOM 656 N N . ARG A 1 86 ? 0.089 8.207 3.219 1.00 90.88 86 ARG A N 1
ATOM 657 C CA . ARG A 1 86 ? 0.951 7.690 2.153 1.00 90.88 86 ARG A CA 1
ATOM 658 C C . ARG A 1 86 ? 1.691 6.456 2.639 1.00 90.88 86 ARG A C 1
ATOM 660 O O . ARG A 1 86 ? 2.035 6.353 3.815 1.00 90.88 86 ARG A O 1
ATOM 667 N N . LEU A 1 87 ? 1.961 5.535 1.725 1.00 92.44 87 LEU A N 1
ATOM 668 C CA . LEU A 1 87 ? 2.780 4.365 2.015 1.00 92.44 87 LEU A CA 1
ATOM 669 C C . LEU A 1 87 ? 4.002 4.369 1.114 1.00 92.44 87 LEU A C 1
ATOM 671 O O . LEU A 1 87 ? 3.900 4.695 -0.064 1.00 92.44 87 LEU A O 1
ATOM 675 N N . ARG A 1 88 ? 5.144 3.970 1.655 1.00 91.44 88 ARG A N 1
ATOM 676 C CA . ARG A 1 88 ? 6.365 3.725 0.897 1.00 91.44 88 ARG A CA 1
ATOM 677 C C . ARG A 1 88 ? 6.632 2.229 0.870 1.00 91.44 88 ARG A C 1
ATOM 679 O O . ARG A 1 88 ? 6.583 1.567 1.900 1.00 91.44 88 ARG A O 1
ATOM 686 N N . ILE A 1 89 ? 6.915 1.708 -0.313 1.00 89.06 89 ILE A N 1
ATOM 687 C CA . ILE A 1 89 ? 7.224 0.306 -0.563 1.00 89.06 89 ILE A CA 1
ATOM 688 C C . ILE A 1 89 ? 8.685 0.206 -0.973 1.00 89.06 89 ILE A C 1
ATOM 690 O O . ILE A 1 89 ? 9.111 0.830 -1.945 1.00 89.06 89 ILE A O 1
ATOM 694 N N . GLU A 1 90 ? 9.444 -0.619 -0.265 1.00 86.75 90 GLU A N 1
ATOM 695 C CA . GLU A 1 90 ? 10.822 -0.955 -0.615 1.00 86.75 90 GLU A CA 1
ATOM 696 C C . GLU A 1 90 ? 10.935 -2.425 -1.015 1.00 86.75 90 GLU A C 1
ATOM 698 O O . GLU A 1 90 ? 10.188 -3.271 -0.527 1.00 86.75 90 GLU A O 1
ATOM 703 N N . GLY A 1 91 ? 11.871 -2.735 -1.916 1.00 76.50 91 GLY A N 1
ATOM 704 C CA . GLY A 1 91 ? 12.114 -4.105 -2.378 1.00 76.50 91 GLY A CA 1
ATOM 705 C C . GLY A 1 91 ? 11.059 -4.655 -3.345 1.00 76.50 91 GLY A C 1
ATOM 706 O O . GLY A 1 91 ? 11.045 -5.862 -3.585 1.00 76.50 91 GLY A O 1
ATOM 707 N N . SER A 1 92 ? 10.185 -3.800 -3.894 1.00 67.38 92 SER A N 1
ATOM 708 C CA . SER A 1 92 ? 9.163 -4.209 -4.864 1.00 67.38 92 SER A CA 1
ATOM 709 C C . SER A 1 92 ? 9.807 -4.785 -6.137 1.00 67.38 92 SER A C 1
ATOM 711 O O . SER A 1 92 ? 10.653 -4.117 -6.740 1.00 67.38 92 SER A O 1
ATOM 713 N N . PRO A 1 93 ? 9.415 -5.991 -6.586 1.00 56.59 93 PRO A N 1
ATOM 714 C CA . PRO A 1 93 ? 9.930 -6.584 -7.815 1.00 56.59 93 PRO A CA 1
ATOM 715 C C . PRO A 1 93 ? 9.575 -5.711 -9.022 1.00 56.59 93 PRO A C 1
ATOM 717 O O . PRO A 1 93 ? 8.426 -5.307 -9.169 1.00 56.59 93 PRO A O 1
ATOM 720 N N . GLY A 1 94 ? 10.549 -5.436 -9.891 1.00 55.81 94 GLY A N 1
ATOM 721 C CA . GLY A 1 94 ? 10.321 -4.692 -11.135 1.00 55.81 94 GLY A CA 1
ATOM 722 C C . GLY A 1 94 ? 10.297 -3.166 -11.006 1.00 55.81 94 GLY A C 1
ATOM 723 O O . GLY A 1 94 ? 10.158 -2.504 -12.025 1.00 55.81 94 GLY A O 1
ATOM 724 N N . SER A 1 95 ? 10.478 -2.605 -9.805 1.00 58.78 95 SER A N 1
ATOM 725 C CA . SER A 1 95 ? 10.635 -1.158 -9.608 1.00 58.78 95 SER A CA 1
ATOM 726 C C . SER A 1 95 ? 12.116 -0.782 -9.512 1.00 58.78 95 SER A C 1
ATOM 728 O O . SER A 1 95 ? 12.846 -1.340 -8.690 1.00 58.78 95 SER A O 1
ATOM 730 N N . ASP A 1 96 ? 12.556 0.205 -10.297 1.00 63.19 96 ASP A N 1
ATOM 731 C CA . ASP A 1 96 ? 13.894 0.812 -10.207 1.00 63.19 96 ASP A CA 1
ATOM 732 C C . ASP A 1 96 ? 13.989 1.779 -9.003 1.00 63.19 96 ASP A C 1
ATOM 734 O O . ASP A 1 96 ? 14.304 2.960 -9.141 1.00 63.19 96 ASP A O 1
ATOM 738 N N . GLY A 1 97 ? 13.667 1.294 -7.799 1.00 71.44 97 GLY A N 1
ATOM 739 C CA . GLY A 1 97 ? 13.666 2.085 -6.564 1.00 71.44 97 GLY A CA 1
ATOM 740 C C . GLY A 1 97 ? 12.408 1.905 -5.708 1.00 71.44 97 GLY A C 1
ATOM 741 O O . GLY A 1 97 ? 11.581 1.033 -5.998 1.00 71.44 97 GLY A O 1
ATOM 742 N N . PRO A 1 98 ? 12.260 2.695 -4.626 1.00 79.88 98 PRO A N 1
ATOM 743 C CA . PRO A 1 98 ? 11.049 2.673 -3.816 1.00 79.88 98 PRO A CA 1
ATOM 744 C C . PRO A 1 98 ? 9.834 3.111 -4.641 1.00 79.88 98 PRO A C 1
ATOM 746 O O . PRO A 1 98 ? 9.942 3.958 -5.528 1.00 79.88 98 PRO A O 1
ATOM 749 N N . ALA A 1 99 ? 8.679 2.542 -4.316 1.00 86.25 99 ALA A N 1
ATOM 750 C CA . ALA A 1 99 ? 7.390 2.971 -4.840 1.00 86.25 99 ALA A CA 1
ATOM 751 C C . ALA A 1 99 ? 6.597 3.660 -3.730 1.00 86.25 99 ALA A C 1
ATOM 753 O O . ALA A 1 99 ? 6.692 3.274 -2.565 1.00 86.25 99 ALA A O 1
ATOM 754 N N . TRP A 1 100 ? 5.786 4.649 -4.080 1.00 90.12 100 TRP A N 1
ATOM 755 C CA . TRP A 1 100 ? 4.861 5.285 -3.153 1.00 90.12 100 TRP A CA 1
ATOM 756 C C . TRP A 1 100 ? 3.429 4.949 -3.523 1.00 90.12 100 TRP A C 1
ATOM 758 O O . TRP A 1 100 ? 3.050 4.967 -4.688 1.00 90.12 100 TRP A O 1
ATOM 768 N N . LEU A 1 101 ? 2.618 4.667 -2.514 1.00 90.81 101 LEU A N 1
ATOM 769 C CA . LEU A 1 101 ? 1.178 4.587 -2.641 1.00 90.81 101 LEU A CA 1
ATOM 770 C C . LEU A 1 101 ? 0.591 5.893 -2.133 1.00 90.81 101 LEU A C 1
ATOM 772 O O . LEU A 1 101 ? 0.680 6.225 -0.946 1.00 90.81 101 LEU A O 1
ATOM 776 N N . ILE A 1 102 ? -0.011 6.632 -3.052 1.00 91.69 102 ILE A N 1
ATOM 777 C CA . ILE A 1 102 ? -0.653 7.908 -2.787 1.00 91.69 102 ILE A CA 1
ATOM 778 C C . ILE A 1 102 ? -2.142 7.660 -2.570 1.00 91.69 102 ILE A C 1
ATOM 780 O O . ILE A 1 102 ? -2.786 7.094 -3.456 1.00 91.69 102 ILE A O 1
ATOM 784 N N . PRO A 1 103 ? -2.703 8.038 -1.412 1.00 90.81 103 PRO A N 1
ATOM 785 C CA . PRO A 1 103 ? -4.125 7.902 -1.150 1.00 90.81 103 PRO A CA 1
ATOM 786 C C . PRO A 1 103 ? -4.987 8.523 -2.246 1.00 90.81 103 PRO A C 1
ATOM 788 O O . PRO A 1 103 ? -4.610 9.522 -2.855 1.00 90.81 103 PRO A O 1
ATOM 791 N N . THR A 1 104 ? -6.167 7.957 -2.469 1.00 89.00 104 THR A N 1
ATOM 792 C CA . THR A 1 104 ? -7.189 8.534 -3.353 1.00 89.00 104 THR A CA 1
ATOM 793 C C . THR A 1 104 ? -8.352 9.100 -2.533 1.00 89.00 104 THR A C 1
ATOM 795 O O . THR A 1 104 ? -8.258 9.256 -1.316 1.00 89.00 104 THR A O 1
ATOM 798 N N . SER A 1 105 ? -9.471 9.419 -3.186 1.00 84.44 105 SER A N 1
ATOM 799 C CA . SER A 1 105 ? -10.720 9.798 -2.516 1.00 84.44 105 SER A CA 1
ATOM 800 C C . SER A 1 105 ? -11.395 8.643 -1.769 1.00 84.44 105 SER A C 1
ATOM 802 O O . SER A 1 105 ? -12.325 8.877 -1.004 1.00 84.44 105 SER A O 1
ATOM 804 N N . THR A 1 106 ? -10.976 7.397 -2.000 1.00 88.56 106 THR A N 1
ATOM 805 C CA . THR A 1 106 ? -11.605 6.207 -1.419 1.00 88.56 106 THR A CA 1
ATOM 806 C C . THR A 1 106 ? -10.616 5.492 -0.509 1.00 88.56 106 THR A C 1
ATOM 808 O O . THR A 1 106 ? -9.541 5.091 -0.951 1.00 88.56 106 THR A O 1
ATOM 811 N N . LEU A 1 107 ? -10.977 5.328 0.769 1.00 90.31 107 LEU A N 1
ATOM 812 C CA . LEU A 1 107 ? -10.129 4.684 1.775 1.00 90.31 107 LEU A CA 1
ATOM 813 C C . LEU A 1 107 ? -9.707 3.276 1.322 1.00 90.31 107 LEU A C 1
ATOM 815 O O . LEU A 1 107 ? -10.536 2.494 0.865 1.00 90.31 107 LEU A O 1
ATOM 819 N N . GLY A 1 108 ? -8.412 2.971 1.430 1.00 89.25 108 GLY A N 1
ATOM 820 C CA . GLY A 1 108 ? -7.835 1.706 0.962 1.00 89.25 108 GLY A CA 1
ATOM 821 C C . GLY A 1 108 ? -7.492 1.662 -0.529 1.00 89.25 108 GLY A C 1
ATOM 822 O O . GLY A 1 108 ? -6.779 0.753 -0.944 1.00 89.25 108 GLY A O 1
ATOM 823 N N . GLN A 1 109 ? -7.915 2.646 -1.331 1.00 92.25 109 GLN A N 1
ATOM 824 C CA . GLN A 1 109 ? -7.505 2.778 -2.730 1.00 92.25 109 GLN A CA 1
ATOM 825 C C . GLN A 1 109 ? -6.389 3.809 -2.882 1.00 92.25 109 GLN A C 1
ATOM 827 O O . GLN A 1 109 ? -6.499 4.958 -2.450 1.00 92.25 109 GLN A O 1
ATOM 832 N N . TYR A 1 110 ? -5.332 3.406 -3.567 1.00 90.94 110 TYR A N 1
ATOM 833 C CA . TYR A 1 110 ? -4.131 4.188 -3.778 1.00 90.94 110 TYR A CA 1
ATOM 834 C C . TYR A 1 110 ? -3.810 4.310 -5.268 1.00 90.94 110 TYR A C 1
ATOM 836 O O . TYR A 1 110 ? -4.208 3.482 -6.088 1.00 90.94 110 TYR A O 1
ATOM 844 N N . ARG A 1 111 ? -3.028 5.329 -5.612 1.00 89.44 111 ARG A N 1
ATOM 845 C CA . ARG A 1 111 ? -2.290 5.401 -6.869 1.00 89.44 111 ARG A CA 1
ATOM 846 C C . ARG A 1 111 ? -0.821 5.111 -6.629 1.00 89.44 111 ARG A C 1
ATOM 848 O O . ARG A 1 111 ? -0.258 5.575 -5.640 1.00 89.44 111 ARG A O 1
ATOM 855 N N . ILE A 1 112 ? -0.210 4.362 -7.534 1.00 86.50 112 ILE A N 1
ATOM 856 C CA . ILE A 1 112 ? 1.208 4.030 -7.465 1.00 86.50 112 ILE A CA 1
ATOM 857 C C . ILE A 1 112 ? 2.011 5.166 -8.091 1.00 86.50 112 ILE A C 1
ATOM 859 O O . ILE A 1 112 ? 1.739 5.576 -9.215 1.00 86.50 112 ILE A O 1
ATOM 863 N N . ALA A 1 113 ? 3.009 5.652 -7.367 1.00 86.12 113 ALA A N 1
ATOM 864 C CA . ALA A 1 113 ? 4.036 6.545 -7.864 1.00 86.12 113 ALA A CA 1
ATOM 865 C C . ALA A 1 113 ? 5.381 5.816 -7.819 1.00 86.12 113 ALA A C 1
ATOM 867 O O . ALA A 1 113 ? 5.918 5.554 -6.742 1.00 86.12 113 ALA A O 1
ATOM 868 N N . ALA A 1 114 ? 5.893 5.422 -8.981 1.00 78.81 114 ALA A N 1
ATOM 869 C CA . ALA A 1 114 ? 7.073 4.569 -9.110 1.00 78.81 114 ALA A CA 1
ATOM 870 C C . ALA A 1 114 ? 7.743 4.775 -10.474 1.00 78.81 114 ALA A C 1
ATOM 872 O O . ALA A 1 114 ? 7.137 5.327 -11.385 1.00 78.81 114 ALA A O 1
ATOM 873 N N . GLY A 1 115 ? 8.985 4.310 -10.636 1.00 70.75 115 GLY A N 1
ATOM 874 C CA . GLY A 1 115 ? 9.674 4.364 -11.936 1.00 70.75 115 GLY A CA 1
ATOM 875 C C . GLY A 1 115 ? 9.109 3.390 -12.981 1.00 70.75 115 GLY A C 1
ATOM 876 O O . GLY A 1 115 ? 9.293 3.586 -14.179 1.00 70.75 115 GLY A O 1
ATOM 877 N N . VAL A 1 116 ? 8.414 2.345 -12.528 1.00 65.44 116 VAL A N 1
ATOM 878 C CA . VAL A 1 116 ? 7.709 1.352 -13.347 1.00 65.44 116 VAL A CA 1
ATOM 879 C C . VAL A 1 116 ? 6.296 1.242 -12.771 1.00 65.44 116 VAL A C 1
ATOM 881 O O . VAL A 1 116 ? 6.149 1.181 -11.554 1.00 65.44 116 VAL A O 1
ATOM 884 N N . ASP A 1 117 ? 5.268 1.289 -13.622 1.00 68.50 117 ASP A N 1
ATOM 885 C CA . ASP A 1 117 ? 3.839 1.303 -13.247 1.00 68.50 117 ASP A CA 1
ATOM 886 C C . ASP A 1 117 ? 3.324 2.588 -12.558 1.00 68.50 117 ASP A C 1
ATOM 888 O O . ASP A 1 117 ? 2.319 2.561 -11.836 1.00 68.50 117 ASP A O 1
ATOM 892 N N . ASN A 1 118 ? 3.965 3.736 -12.811 1.00 79.00 118 ASN A N 1
ATOM 893 C CA . ASN A 1 118 ? 3.470 5.045 -12.369 1.00 79.00 118 ASN A CA 1
ATOM 894 C C . ASN A 1 118 ? 2.007 5.275 -12.797 1.00 79.00 118 ASN A C 1
ATOM 896 O O . ASN A 1 118 ? 1.620 4.981 -13.925 1.00 79.00 118 ASN A O 1
ATOM 900 N N . GLY A 1 119 ? 1.186 5.811 -11.897 1.00 77.75 119 GLY A N 1
ATOM 901 C CA . GLY A 1 119 ? -0.218 6.139 -12.149 1.00 77.75 119 GLY A CA 1
ATOM 902 C C . GLY A 1 119 ? -1.185 4.956 -12.107 1.00 77.75 119 GLY A C 1
ATOM 903 O O . GLY A 1 119 ? -2.403 5.164 -12.164 1.00 77.75 119 GLY A O 1
ATOM 904 N N . THR A 1 120 ? -0.697 3.724 -11.948 1.00 82.88 120 THR A N 1
ATOM 905 C CA . THR A 1 120 ? -1.564 2.549 -11.788 1.00 82.88 120 THR A CA 1
ATOM 906 C C . THR A 1 120 ? -2.270 2.540 -10.427 1.00 82.88 120 THR A C 1
ATOM 908 O O . THR A 1 120 ? -1.969 3.331 -9.530 1.00 82.88 120 THR A O 1
ATOM 911 N N . ASN A 1 121 ? -3.285 1.685 -10.285 1.00 86.00 121 ASN A N 1
ATOM 912 C CA . ASN A 1 121 ? -4.047 1.562 -9.044 1.00 86.00 121 ASN A CA 1
ATOM 913 C C . ASN A 1 121 ? -3.385 0.580 -8.085 1.00 86.00 121 ASN A C 1
ATOM 915 O O . ASN A 1 121 ? -2.818 -0.426 -8.503 1.00 86.00 121 ASN A O 1
ATOM 919 N N . ALA A 1 122 ? -3.551 0.839 -6.798 1.00 88.69 122 ALA A N 1
ATOM 920 C CA . ALA A 1 122 ? -3.291 -0.114 -5.741 1.00 88.69 122 ALA A CA 1
ATOM 921 C C . ALA A 1 122 ? -4.485 -0.180 -4.788 1.00 88.69 122 ALA A C 1
ATOM 923 O O . ALA A 1 122 ? -5.173 0.817 -4.572 1.00 88.69 122 ALA A O 1
ATOM 924 N N . VAL A 1 123 ? -4.743 -1.356 -4.22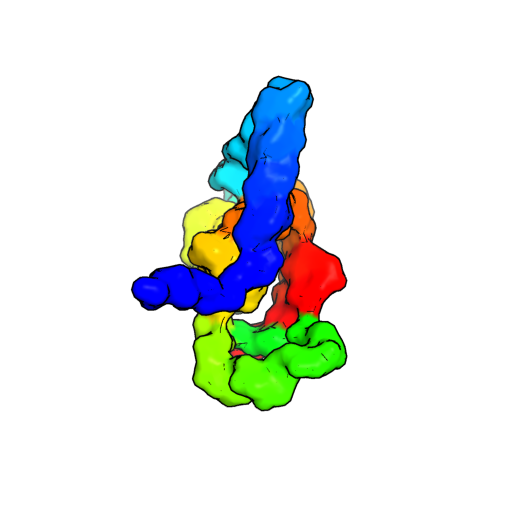6 1.00 91.44 123 VAL A N 1
ATOM 925 C CA . VAL A 1 123 ? -5.856 -1.580 -3.299 1.00 91.44 123 VAL A CA 1
ATOM 926 C C . VAL A 1 123 ? -5.368 -2.374 -2.102 1.00 91.44 123 VAL A C 1
ATOM 928 O O . VAL A 1 123 ? -4.687 -3.388 -2.250 1.00 91.44 123 VAL A O 1
ATOM 931 N N . VAL A 1 124 ? -5.743 -1.902 -0.920 1.00 92.81 124 VAL A N 1
ATOM 932 C CA . VAL A 1 124 ? -5.576 -2.613 0.341 1.00 92.81 124 VAL A CA 1
ATOM 933 C C . VAL A 1 124 ? -6.867 -3.339 0.670 1.00 92.81 124 VAL A C 1
ATOM 935 O O . VAL A 1 124 ? -7.944 -2.748 0.635 1.00 92.81 124 VAL A O 1
ATOM 938 N N . ASP A 1 125 ? -6.728 -4.602 1.039 1.00 90.94 125 ASP A N 1
ATOM 939 C CA . ASP A 1 125 ? -7.814 -5.477 1.444 1.00 90.94 125 ASP A CA 1
ATOM 940 C C . ASP A 1 125 ? -7.442 -6.168 2.768 1.00 90.94 125 ASP A C 1
ATOM 942 O O . ASP A 1 125 ? -6.482 -6.935 2.842 1.00 90.94 125 ASP A O 1
ATOM 946 N N . GLU A 1 126 ? -8.148 -5.828 3.849 1.00 89.75 126 GLU A N 1
ATOM 947 C CA . GLU A 1 126 ? -7.953 -6.424 5.176 1.00 89.75 126 GLU A CA 1
ATOM 948 C C . GLU A 1 126 ? -8.843 -7.680 5.285 1.00 89.75 126 GLU A C 1
ATOM 950 O O . GLU A 1 126 ? -10.050 -7.578 5.508 1.00 89.75 126 GLU A O 1
ATOM 955 N N . GLN A 1 127 ? -8.250 -8.867 5.130 1.00 89.06 127 GLN A N 1
ATOM 956 C CA . GLN A 1 127 ? -8.933 -10.165 5.193 1.00 89.06 127 GLN A CA 1
ATOM 957 C C . GLN A 1 127 ? -8.684 -10.879 6.539 1.00 89.06 127 GLN A C 1
ATOM 959 O O . GLN A 1 127 ? -7.772 -10.509 7.285 1.00 89.06 127 GLN A O 1
ATOM 964 N N . PRO A 1 128 ? -9.461 -11.929 6.887 1.00 89.44 128 PRO A N 1
ATOM 965 C CA . PRO A 1 128 ? -9.249 -12.688 8.123 1.00 89.44 128 PRO A CA 1
ATOM 966 C C . PRO A 1 128 ? -7.862 -13.340 8.245 1.00 89.44 128 PRO A C 1
ATOM 968 O O . PRO A 1 128 ? -7.400 -13.558 9.364 1.00 89.44 128 PRO A O 1
ATOM 971 N N . ASP A 1 129 ? -7.205 -13.665 7.125 1.00 86.69 129 ASP A N 1
ATOM 972 C CA . ASP A 1 129 ? -5.858 -14.250 7.073 1.00 86.69 129 ASP A CA 1
ATOM 973 C C . ASP A 1 129 ? -4.735 -13.207 6.932 1.00 86.69 129 ASP A C 1
ATOM 975 O O . ASP A 1 129 ? -3.560 -13.575 6.856 1.00 86.69 129 ASP A O 1
ATOM 979 N N . GLY A 1 130 ? -5.057 -11.911 6.927 1.00 89.00 130 GLY A N 1
ATOM 980 C CA . GLY A 1 130 ? -4.079 -10.828 6.958 1.00 89.00 130 GLY A CA 1
ATOM 981 C C . GLY A 1 130 ? -4.405 -9.675 6.015 1.00 89.00 130 GLY A C 1
ATOM 982 O O . GLY A 1 130 ? -5.490 -9.570 5.454 1.00 89.00 130 GLY A O 1
ATOM 983 N N . VAL A 1 131 ? -3.437 -8.773 5.855 1.00 93.31 131 VAL A N 1
ATOM 984 C CA . VAL A 1 131 ? -3.566 -7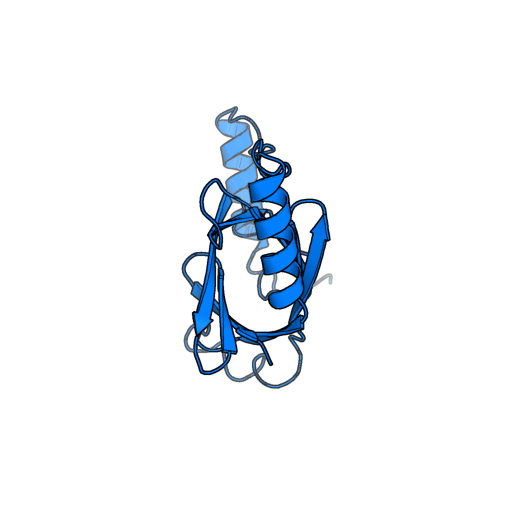.627 4.947 1.00 93.31 131 VAL A CA 1
ATOM 985 C C . VAL A 1 131 ? -3.026 -8.008 3.576 1.00 93.31 131 VAL A C 1
ATOM 987 O O . VAL A 1 131 ? -1.887 -8.464 3.449 1.00 93.31 131 VAL A O 1
ATOM 990 N N . HIS A 1 132 ? -3.838 -7.778 2.555 1.00 91.19 132 HIS A N 1
ATOM 991 C CA . HIS A 1 132 ? -3.518 -7.986 1.156 1.00 91.19 132 HIS A CA 1
ATOM 992 C C . HIS A 1 132 ? -3.353 -6.638 0.466 1.00 91.19 132 HIS A C 1
ATOM 994 O O . HIS A 1 132 ? -4.164 -5.728 0.633 1.00 91.19 132 HIS A O 1
ATOM 1000 N N . LEU A 1 133 ? -2.287 -6.503 -0.311 1.00 89.88 133 LEU A N 1
ATOM 1001 C CA . LEU A 1 133 ? -1.980 -5.313 -1.080 1.00 89.88 133 LEU A CA 1
ATOM 1002 C C . LEU A 1 133 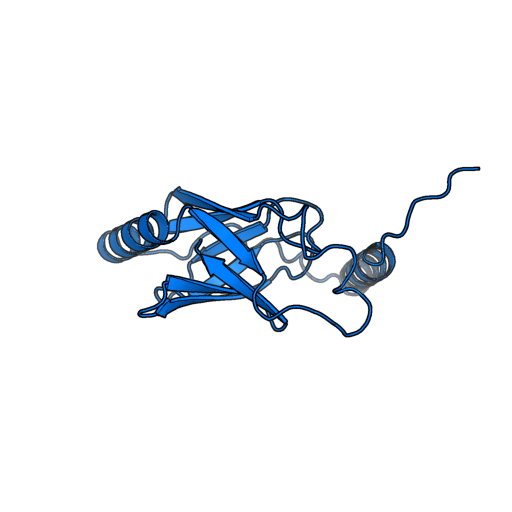? -1.828 -5.704 -2.549 1.00 89.88 133 LEU A C 1
ATOM 1004 O O . LEU A 1 133 ? -0.885 -6.392 -2.943 1.00 89.88 133 LEU A O 1
ATOM 1008 N N . TRP A 1 134 ? -2.784 -5.253 -3.349 1.00 88.44 134 TRP A N 1
ATOM 1009 C CA . TRP A 1 134 ? -2.840 -5.462 -4.787 1.00 88.44 134 TRP A CA 1
ATOM 1010 C C . TRP A 1 134 ? -2.257 -4.237 -5.475 1.00 88.44 134 TRP A C 1
ATOM 1012 O O . TRP A 1 134 ? -2.744 -3.130 -5.266 1.00 88.44 134 TRP A O 1
ATOM 1022 N N . LEU A 1 135 ? -1.204 -4.424 -6.263 1.00 84.31 135 LEU A N 1
ATOM 1023 C CA . LEU A 1 135 ? -0.487 -3.374 -6.973 1.00 84.31 135 LEU A CA 1
ATOM 1024 C C . LEU A 1 135 ? -0.616 -3.602 -8.482 1.00 84.31 135 LEU A C 1
ATOM 1026 O O . LEU A 1 135 ? -0.219 -4.649 -9.005 1.00 84.31 135 LEU A O 1
ATOM 1030 N N . GLY A 1 136 ? -1.163 -2.611 -9.182 1.00 75.31 136 GLY A N 1
ATOM 1031 C CA . GLY A 1 136 ? -1.405 -2.688 -10.616 1.00 75.31 136 GLY A CA 1
ATOM 1032 C C . GLY A 1 136 ? -2.247 -3.910 -10.988 1.00 75.31 136 GLY A C 1
ATOM 1033 O O . GLY A 1 136 ? -3.199 -4.272 -10.299 1.00 75.31 136 GLY A O 1
ATOM 1034 N N . PHE A 1 137 ? -1.894 -4.547 -12.102 1.00 63.62 137 PHE A N 1
ATOM 1035 C CA . PHE A 1 137 ? -2.653 -5.666 -12.676 1.00 63.62 137 PHE A CA 1
ATOM 1036 C C . PHE A 1 137 ? -2.136 -7.046 -12.250 1.00 63.62 137 PHE A C 1
ATOM 1038 O O . PHE A 1 137 ? -2.789 -8.048 -12.526 1.00 63.62 137 PHE A O 1
ATOM 1045 N N . ALA A 1 138 ? -0.942 -7.119 -11.655 1.00 67.50 138 ALA A N 1
ATOM 1046 C CA . ALA A 1 138 ? -0.189 -8.373 -11.576 1.00 67.50 138 ALA A CA 1
ATOM 1047 C C . ALA A 1 138 ? 0.484 -8.632 -10.225 1.00 67.50 138 ALA A C 1
ATOM 1049 O O . ALA A 1 138 ? 0.905 -9.765 -9.977 1.00 67.50 138 ALA A O 1
ATOM 1050 N N . THR A 1 139 ? 0.597 -7.628 -9.352 1.00 78.38 139 THR A N 1
ATOM 1051 C CA . THR A 1 139 ? 1.367 -7.754 -8.114 1.00 78.38 139 THR A CA 1
ATOM 1052 C C . THR A 1 139 ? 0.449 -7.916 -6.909 1.00 78.38 139 THR A C 1
ATOM 1054 O O . THR A 1 139 ? -0.358 -7.044 -6.613 1.00 78.38 139 THR A O 1
ATOM 1057 N N . HIS A 1 140 ? 0.580 -9.033 -6.198 1.00 85.25 140 HIS A N 1
ATOM 1058 C CA . HIS A 1 140 ? -0.192 -9.332 -4.999 1.00 85.25 140 HIS A CA 1
ATOM 1059 C C . HIS A 1 140 ? 0.744 -9.615 -3.831 1.00 85.25 140 HIS A C 1
ATOM 1061 O O . HIS A 1 140 ? 1.518 -10.577 -3.850 1.00 85.25 140 HIS A O 1
ATOM 1067 N N . LEU A 1 141 ? 0.655 -8.765 -2.814 1.00 86.69 141 LEU A N 1
ATOM 1068 C CA . LEU A 1 141 ? 1.462 -8.815 -1.610 1.00 86.69 141 LEU A CA 1
ATOM 1069 C C . LEU A 1 141 ? 0.594 -9.177 -0.410 1.00 86.69 141 LEU A C 1
ATOM 1071 O O . LEU A 1 141 ? -0.450 -8.578 -0.187 1.00 86.69 141 LEU A O 1
ATOM 1075 N N . HIS A 1 142 ? 1.062 -10.115 0.401 1.00 89.62 142 HIS A N 1
ATOM 1076 C CA . HIS A 1 142 ? 0.417 -10.506 1.650 1.00 89.62 142 HIS A CA 1
ATOM 1077 C C . HIS A 1 142 ? 1.311 -10.131 2.829 1.00 89.62 142 HIS A C 1
ATOM 1079 O O . HIS A 1 142 ? 2.526 -10.358 2.791 1.00 89.62 142 HIS A O 1
ATOM 1085 N N . LYS A 1 143 ? 0.726 -9.504 3.850 1.00 90.44 143 LYS A N 1
ATOM 1086 C CA . LYS A 1 143 ? 1.438 -9.108 5.064 1.00 90.44 143 LYS A CA 1
ATOM 1087 C C . LYS A 1 143 ? 1.833 -10.352 5.857 1.00 90.44 143 LYS A C 1
ATOM 1089 O O . LYS A 1 143 ? 1.001 -11.224 6.090 1.00 90.44 143 LYS A O 1
ATOM 1094 N N . ARG A 1 144 ? 3.104 -10.416 6.252 1.00 84.38 144 ARG A N 1
ATOM 1095 C CA . ARG A 1 144 ? 3.647 -11.487 7.096 1.00 84.38 144 ARG A CA 1
ATOM 1096 C C . ARG A 1 144 ? 3.204 -11.377 8.547 1.00 84.38 144 ARG A C 1
ATOM 1098 O O . ARG A 1 144 ? 3.043 -10.231 9.028 1.00 84.38 144 ARG A O 1
#

Secondary structure (DSSP, 8-state):
-------TTHHHHHHHHHHHHHTTPPP---TTSPPP--HHHHHHHHHHHHHH-EEEEESS---TTTTTTSTTTS--EEEEE-GGG-EEEES-TT-SS-EEEEE-SSTTEEEEESSSSTT-EEEEEEETTEEEEEETTTEEEEE-

Sequence (144 aa):
MLTNGYSLAVPHQVAALVLEHLLELPADTQLTSPPSMTRAEMKDWEALGRRIEGSYQPRDSTPPGLGELLNRFLLRISVTHEAAGRLRIEGSPGSDGPAWLIPTSTLGQYRIAAGVDNGTNAVVDEQPDGVHLWLGFATHLHKR